Protein AF-A0A940BLN5-F1 (afdb_monomer_lite)

Sequence (62 aa):
LRFEKGVKAIETNLEKQTVTVTYDADKTNVDNIIKGFAKIKYQATVVPPAEEKTQQEAADKK

Structure (mmCIF, N/CA/C/O backbone):
data_AF-A0A940BLN5-F1
#
_entry.id   AF-A0A940BLN5-F1
#
loop_
_atom_site.group_PDB
_atom_site.id
_atom_site.type_symbol
_atom_site.label_atom_id
_atom_site.label_alt_id
_atom_site.label_comp_id
_atom_site.label_asym_id
_atom_site.label_entity_id
_atom_site.label_seq_id
_atom_site.pdbx_PDB_ins_code
_atom_site.Cartn_x
_atom_site.Cartn_y
_atom_site.Cartn_z
_atom_site.occupancy
_atom_site.B_iso_or_equiv
_atom_site.auth_seq_id
_atom_site.auth_comp_id
_atom_site.auth_asym_id
_atom_site.auth_atom_id
_atom_site.pdbx_PDB_model_num
ATOM 1 N N . LEU A 1 1 ? 4.502 -6.816 5.464 1.00 58.06 1 LEU A N 1
ATOM 2 C CA . LEU A 1 1 ? 4.170 -5.932 4.326 1.00 58.06 1 LEU A CA 1
ATOM 3 C C . LEU A 1 1 ? 5.396 -5.222 3.742 1.00 58.06 1 LEU A C 1
ATOM 5 O O . LEU A 1 1 ? 5.639 -5.398 2.562 1.00 58.06 1 LEU A O 1
ATOM 9 N N . ARG A 1 2 ? 6.240 -4.543 4.542 1.00 56.78 2 ARG A N 1
ATOM 10 C CA . ARG A 1 2 ? 7.501 -3.892 4.090 1.00 56.78 2 ARG A CA 1
ATOM 11 C C . ARG A 1 2 ? 8.588 -4.801 3.471 1.00 56.78 2 ARG A C 1
ATOM 13 O O . ARG A 1 2 ? 9.687 -4.339 3.208 1.00 56.78 2 ARG A O 1
ATOM 20 N N . PHE A 1 3 ? 8.299 -6.091 3.305 1.00 58.12 3 PHE A N 1
ATOM 21 C CA . PHE A 1 3 ? 9.214 -7.111 2.778 1.00 58.12 3 PHE A CA 1
ATOM 22 C C . PHE A 1 3 ? 8.576 -7.926 1.639 1.00 58.12 3 PHE A C 1
ATOM 24 O O . PHE A 1 3 ? 9.126 -8.948 1.237 1.00 58.12 3 PHE A O 1
ATOM 31 N N . GLU A 1 4 ? 7.396 -7.521 1.147 1.00 65.62 4 GLU A N 1
ATOM 32 C CA . GLU A 1 4 ? 6.823 -8.106 -0.070 1.00 65.62 4 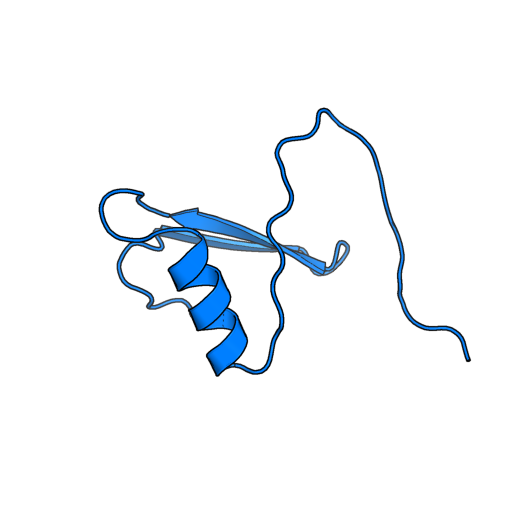GLU A CA 1
ATOM 33 C C . GLU A 1 4 ? 7.794 -7.851 -1.231 1.00 65.62 4 GLU A C 1
ATOM 35 O O . GLU A 1 4 ? 8.189 -6.709 -1.487 1.00 65.62 4 GLU A O 1
ATOM 40 N N . LYS A 1 5 ? 8.229 -8.924 -1.906 1.00 68.19 5 LYS A N 1
ATOM 41 C CA . LYS A 1 5 ? 9.164 -8.831 -3.035 1.00 68.19 5 LYS A CA 1
ATOM 42 C C . LYS A 1 5 ? 8.581 -7.893 -4.091 1.00 68.19 5 LYS A C 1
ATOM 44 O O . LYS A 1 5 ? 7.493 -8.139 -4.591 1.00 68.19 5 LYS A O 1
ATOM 49 N N . GLY A 1 6 ? 9.324 -6.844 -4.441 1.00 78.75 6 GLY A N 1
ATOM 50 C CA . GLY A 1 6 ? 8.906 -5.864 -5.446 1.00 78.75 6 GLY A CA 1
ATOM 51 C C . GLY A 1 6 ? 8.319 -4.570 -4.886 1.00 78.75 6 GLY A C 1
ATOM 52 O O . GLY A 1 6 ? 8.160 -3.626 -5.650 1.00 78.75 6 GLY A O 1
ATOM 53 N N . VAL A 1 7 ? 8.049 -4.468 -3.581 1.00 81.81 7 VAL A N 1
ATOM 54 C CA . VAL A 1 7 ? 7.679 -3.185 -2.967 1.00 81.81 7 VAL A CA 1
ATOM 55 C C . VAL A 1 7 ? 8.944 -2.359 -2.729 1.00 81.81 7 VAL A C 1
ATOM 57 O O . VAL A 1 7 ? 9.834 -2.781 -1.994 1.00 81.81 7 VAL A O 1
ATOM 60 N N . LYS A 1 8 ? 9.033 -1.192 -3.374 1.00 84.25 8 LYS A N 1
ATOM 61 C CA . LYS A 1 8 ? 10.177 -0.270 -3.296 1.00 84.25 8 LYS A CA 1
ATOM 62 C C . LYS A 1 8 ? 10.020 0.727 -2.153 1.00 84.25 8 LYS A C 1
ATOM 64 O O . LYS A 1 8 ? 10.966 0.949 -1.406 1.00 84.25 8 LYS A O 1
ATOM 69 N N . ALA A 1 9 ? 8.830 1.307 -2.011 1.00 82.69 9 ALA A N 1
ATOM 70 C CA . ALA A 1 9 ? 8.524 2.264 -0.956 1.00 82.69 9 ALA A CA 1
ATOM 71 C C . ALA A 1 9 ? 7.073 2.116 -0.493 1.00 82.69 9 ALA A C 1
ATOM 73 O O . ALA A 1 9 ? 6.195 1.728 -1.265 1.00 82.69 9 ALA A O 1
ATOM 74 N N . ILE A 1 10 ? 6.839 2.418 0.781 1.00 83.19 10 ILE A N 1
ATOM 75 C CA . ILE A 1 10 ? 5.509 2.484 1.378 1.00 83.19 10 ILE A CA 1
ATOM 76 C C . ILE A 1 10 ? 5.443 3.799 2.142 1.00 83.19 10 ILE A C 1
ATOM 78 O O . ILE A 1 10 ? 6.199 3.995 3.091 1.00 83.19 10 ILE A O 1
ATOM 82 N N . GLU A 1 11 ? 4.527 4.666 1.744 1.00 84.62 11 GLU A N 1
ATOM 83 C CA . GLU A 1 11 ? 4.230 5.914 2.430 1.00 84.62 11 GLU A CA 1
ATOM 84 C C . GLU A 1 11 ? 2.826 5.818 3.015 1.00 84.62 11 GLU A C 1
ATOM 86 O O . GLU A 1 11 ? 1.839 5.627 2.308 1.00 84.62 11 GLU A O 1
ATOM 91 N N . THR A 1 12 ? 2.734 5.904 4.336 1.00 85.00 12 THR A N 1
ATOM 92 C CA . THR A 1 12 ? 1.462 5.859 5.056 1.00 85.00 12 THR A CA 1
ATOM 93 C C . THR A 1 12 ? 1.092 7.267 5.488 1.00 85.00 12 THR A C 1
ATOM 95 O O . THR A 1 12 ? 1.804 7.870 6.291 1.00 85.00 12 THR A O 1
ATOM 98 N N . ASN A 1 13 ? -0.030 7.779 4.998 1.00 82.50 13 ASN A N 1
ATOM 99 C CA . ASN A 1 13 ? -0.594 9.037 5.459 1.00 82.50 13 ASN A CA 1
ATOM 100 C C . ASN A 1 13 ? -1.664 8.733 6.520 1.00 82.50 13 ASN A C 1
ATOM 102 O O . ASN A 1 13 ? -2.728 8.209 6.195 1.00 82.50 13 ASN A O 1
ATOM 106 N N . LEU A 1 14 ? -1.364 9.021 7.791 1.00 83.62 14 LEU A N 1
ATOM 107 C CA . LEU A 1 14 ? -2.284 8.765 8.907 1.00 83.62 14 LEU A CA 1
ATOM 108 C C . LEU A 1 14 ? -3.487 9.713 8.903 1.00 83.62 14 LEU A C 1
ATOM 110 O O . LEU A 1 14 ? -4.574 9.298 9.286 1.00 83.62 14 LEU A O 1
ATOM 114 N N . GLU A 1 15 ? -3.306 10.950 8.435 1.00 85.31 15 GLU A N 1
ATOM 115 C CA . GLU A 1 15 ? -4.365 11.966 8.385 1.00 85.31 15 GLU A CA 1
ATOM 116 C C . GLU A 1 15 ? -5.480 11.564 7.417 1.00 85.31 15 GLU A C 1
ATOM 118 O O . GLU A 1 15 ? -6.661 11.716 7.712 1.00 85.31 15 GLU A O 1
ATOM 123 N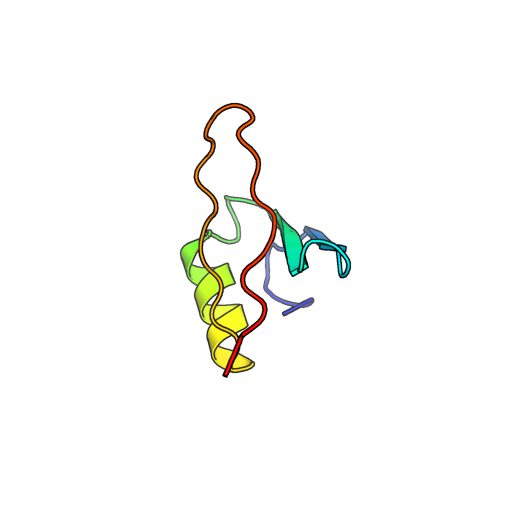 N . LYS A 1 16 ? -5.097 11.012 6.262 1.00 80.50 16 LYS A N 1
ATOM 124 C CA . LYS A 1 16 ? -6.023 10.534 5.228 1.00 80.50 16 LYS A CA 1
ATOM 125 C C . LYS A 1 16 ? -6.327 9.041 5.337 1.00 80.50 16 LYS A C 1
ATOM 127 O O . LYS A 1 16 ? -7.140 8.537 4.573 1.00 80.50 16 LYS A O 1
ATOM 132 N N . GLN A 1 17 ? -5.650 8.329 6.240 1.00 82.38 17 GLN A N 1
ATOM 133 C CA . GLN A 1 17 ? -5.675 6.865 6.345 1.00 82.38 17 GLN A CA 1
ATOM 134 C C . GLN A 1 17 ? -5.391 6.160 5.002 1.00 82.38 17 GLN A C 1
ATOM 136 O O . GLN A 1 17 ? -5.898 5.073 4.729 1.00 82.38 17 GLN A O 1
ATOM 141 N N . THR A 1 18 ? -4.558 6.770 4.154 1.00 83.44 18 THR A N 1
ATOM 142 C CA . THR A 1 18 ? -4.194 6.247 2.830 1.00 83.44 18 THR A CA 1
ATOM 143 C C . THR A 1 18 ? -2.776 5.702 2.831 1.00 83.44 18 THR A C 1
ATOM 145 O O . THR A 1 18 ? -1.876 6.291 3.434 1.00 83.44 18 THR A O 1
ATOM 148 N N . VAL A 1 19 ? -2.550 4.613 2.097 1.00 83.50 19 VAL A N 1
ATOM 149 C CA . VAL A 1 19 ? -1.216 4.031 1.921 1.00 83.50 19 VAL A CA 1
ATOM 150 C C . VAL A 1 19 ? -0.819 4.091 0.453 1.00 83.50 19 VAL A C 1
ATOM 152 O O . VAL A 1 19 ? -1.443 3.451 -0.391 1.00 83.50 19 VAL A O 1
ATOM 155 N N . THR A 1 20 ? 0.242 4.834 0.160 1.00 85.75 20 THR A N 1
ATOM 156 C CA . THR A 1 20 ? 0.862 4.895 -1.161 1.00 85.75 20 THR A CA 1
ATOM 157 C C . THR A 1 20 ? 1.965 3.853 -1.218 1.00 85.75 20 THR A C 1
ATOM 159 O O . THR A 1 20 ? 2.929 3.901 -0.455 1.00 85.75 20 THR A O 1
ATOM 162 N N . VAL A 1 21 ? 1.816 2.876 -2.106 1.00 83.75 21 VAL A N 1
ATOM 163 C CA . VAL A 1 21 ? 2.797 1.804 -2.283 1.00 83.75 21 VAL A CA 1
ATOM 164 C C . VAL A 1 21 ? 3.444 1.967 -3.647 1.00 83.75 21 VAL A C 1
ATOM 166 O O . VAL A 1 21 ? 2.792 1.775 -4.671 1.00 83.75 21 VAL A O 1
ATOM 169 N N . THR A 1 22 ? 4.737 2.273 -3.662 1.00 87.38 22 THR A N 1
ATOM 170 C CA . THR A 1 22 ? 5.544 2.245 -4.881 1.00 87.38 22 THR A CA 1
ATOM 171 C C . THR A 1 22 ? 6.075 0.837 -5.049 1.00 87.38 22 THR A C 1
ATOM 173 O O . THR A 1 22 ? 6.853 0.350 -4.223 1.00 87.38 22 THR A O 1
ATOM 176 N N . TYR A 1 23 ? 5.659 0.169 -6.116 1.00 86.94 23 TYR A N 1
ATOM 177 C CA . TYR A 1 23 ? 6.047 -1.202 -6.396 1.00 86.94 23 TYR A CA 1
ATOM 178 C C . TYR A 1 23 ? 6.508 -1.376 -7.838 1.00 86.94 23 TYR A C 1
ATOM 180 O O . TYR A 1 23 ? 6.243 -0.555 -8.711 1.00 86.94 23 TYR A O 1
ATOM 188 N N . ASP A 1 24 ? 7.247 -2.453 -8.054 1.00 88.56 24 ASP A N 1
ATOM 189 C CA . ASP A 1 24 ? 7.761 -2.865 -9.347 1.00 88.56 24 ASP A CA 1
ATOM 190 C C . ASP A 1 24 ? 6.782 -3.860 -9.987 1.00 88.56 24 ASP A C 1
ATOM 192 O O . ASP A 1 24 ? 6.565 -4.947 -9.440 1.00 88.56 24 ASP A O 1
ATOM 196 N N . ALA A 1 25 ? 6.159 -3.469 -11.103 1.00 86.81 25 ALA A N 1
ATOM 197 C CA . ALA A 1 25 ? 5.096 -4.240 -11.758 1.00 86.81 25 ALA A CA 1
ATOM 198 C C . ALA A 1 25 ? 5.578 -5.603 -12.296 1.00 86.81 25 ALA A C 1
ATOM 200 O O . ALA A 1 25 ? 4.792 -6.543 -12.399 1.00 86.81 25 ALA A O 1
ATOM 201 N N . ASP A 1 26 ? 6.879 -5.749 -12.564 1.00 86.38 26 ASP A N 1
ATOM 202 C CA . ASP A 1 26 ? 7.490 -7.017 -12.977 1.00 86.38 26 ASP A CA 1
ATOM 203 C C . ASP A 1 26 ? 7.669 -8.001 -11.809 1.00 86.38 26 ASP A C 1
ATOM 205 O O . ASP A 1 26 ? 7.872 -9.202 -12.007 1.00 86.38 26 ASP A O 1
ATOM 209 N N . LYS A 1 27 ? 7.636 -7.506 -10.564 1.00 85.62 27 LYS A N 1
ATOM 210 C CA . LYS A 1 27 ? 7.869 -8.305 -9.349 1.00 85.62 27 LYS A CA 1
ATOM 211 C C . LYS A 1 27 ? 6.615 -8.508 -8.512 1.00 85.62 27 LYS A C 1
ATOM 213 O O . LYS A 1 27 ? 6.516 -9.529 -7.833 1.00 85.62 27 LYS A O 1
ATOM 218 N N . THR A 1 28 ? 5.683 -7.559 -8.523 1.00 84.56 28 THR A N 1
ATOM 219 C CA . THR A 1 28 ? 4.430 -7.645 -7.772 1.00 84.56 28 THR A CA 1
ATOM 220 C C . THR A 1 28 ? 3.307 -6.881 -8.463 1.00 84.56 28 THR A C 1
ATOM 222 O O . THR A 1 28 ? 3.530 -6.106 -9.382 1.00 84.56 28 THR A O 1
ATOM 225 N N . ASN A 1 29 ? 2.079 -7.128 -8.019 1.00 86.44 29 ASN A N 1
ATOM 226 C CA . ASN A 1 29 ? 0.863 -6.559 -8.584 1.00 86.44 29 ASN A CA 1
ATOM 227 C C . ASN A 1 29 ? -0.071 -6.113 -7.460 1.00 86.44 29 ASN A C 1
ATOM 229 O O . ASN A 1 29 ? 0.036 -6.579 -6.323 1.00 86.44 29 ASN A O 1
ATOM 233 N N . VAL A 1 30 ? -1.035 -5.261 -7.805 1.00 83.31 30 VAL A N 1
ATOM 234 C CA . VAL A 1 30 ? -2.023 -4.708 -6.868 1.00 83.31 30 VAL A CA 1
ATOM 235 C C . VAL A 1 30 ? -2.735 -5.797 -6.054 1.00 83.31 30 VAL A C 1
ATOM 237 O O . VAL A 1 30 ? -2.863 -5.673 -4.840 1.00 83.31 30 VAL A O 1
ATOM 240 N N . ASP A 1 31 ? -3.111 -6.911 -6.685 1.00 86.12 31 ASP A N 1
ATOM 241 C CA . ASP A 1 31 ? -3.786 -8.033 -6.019 1.00 86.12 31 ASP A CA 1
ATOM 242 C C . ASP A 1 31 ? -2.930 -8.681 -4.907 1.00 86.12 31 ASP A C 1
ATOM 244 O O . ASP A 1 31 ? -3.422 -8.970 -3.814 1.00 86.12 31 ASP A O 1
ATOM 248 N N . ASN A 1 32 ? -1.620 -8.837 -5.138 1.00 85.50 32 ASN A N 1
ATOM 249 C CA . ASN A 1 32 ? -0.692 -9.365 -4.130 1.00 85.50 32 ASN A CA 1
ATOM 250 C C . ASN A 1 32 ? -0.529 -8.398 -2.958 1.00 85.50 32 ASN A C 1
ATOM 252 O O . ASN A 1 32 ? -0.508 -8.823 -1.802 1.00 85.50 32 ASN A O 1
ATOM 256 N N . ILE A 1 33 ? -0.479 -7.099 -3.249 1.00 82.88 33 ILE A N 1
ATOM 257 C CA . ILE A 1 33 ? -0.384 -6.057 -2.228 1.00 82.88 33 ILE A CA 1
ATOM 258 C C . ILE A 1 33 ? -1.624 -6.106 -1.326 1.00 82.88 33 ILE A C 1
ATOM 260 O O . ILE A 1 33 ? -1.477 -6.190 -0.106 1.00 82.88 33 ILE A O 1
ATOM 264 N N . ILE A 1 34 ? -2.832 -6.171 -1.901 1.00 84.50 34 ILE A N 1
ATOM 265 C CA . ILE A 1 34 ? -4.095 -6.307 -1.152 1.00 84.50 34 ILE A CA 1
ATOM 266 C C . ILE A 1 34 ? -4.097 -7.579 -0.295 1.00 84.50 34 ILE A C 1
ATOM 268 O O . ILE A 1 34 ? -4.414 -7.528 0.895 1.00 84.50 34 ILE A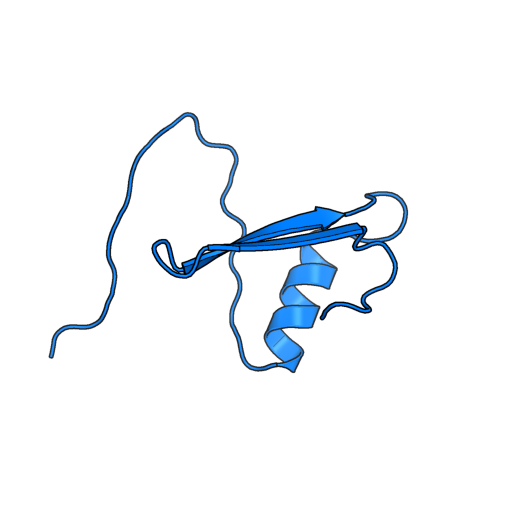 O 1
ATOM 272 N N . LYS A 1 35 ? -3.686 -8.723 -0.856 1.00 85.25 35 LYS A N 1
ATOM 273 C CA . LYS A 1 35 ? -3.536 -9.978 -0.097 1.00 85.25 35 LYS A CA 1
ATOM 274 C C . LYS A 1 35 ? -2.541 -9.836 1.056 1.00 85.25 35 LYS A C 1
ATOM 276 O O . LYS A 1 35 ? -2.743 -10.414 2.125 1.00 85.25 35 LYS A O 1
ATOM 281 N N . GLY A 1 36 ? -1.479 -9.058 0.868 1.00 84.56 36 GLY A N 1
ATOM 282 C CA . GLY A 1 36 ? -0.525 -8.703 1.913 1.00 84.56 36 GLY A CA 1
ATOM 283 C C . GLY A 1 36 ? -1.178 -7.960 3.080 1.00 84.56 36 GLY A C 1
ATOM 284 O O . GLY A 1 36 ? -0.895 -8.288 4.235 1.00 84.56 36 GLY A O 1
ATOM 285 N N . PHE A 1 37 ? -2.077 -7.014 2.799 1.00 83.50 37 PHE A N 1
ATOM 286 C CA . PHE A 1 37 ? -2.878 -6.333 3.823 1.00 83.50 37 PHE A CA 1
ATOM 287 C C . PHE A 1 37 ? -3.857 -7.294 4.516 1.00 83.50 37 PHE A C 1
ATOM 289 O O . PHE A 1 37 ? -3.959 -7.295 5.744 1.00 83.50 37 PHE A O 1
ATOM 296 N N . ALA A 1 38 ? -4.485 -8.211 3.777 1.00 85.31 38 ALA A N 1
ATOM 297 C CA . ALA A 1 38 ? -5.391 -9.199 4.367 1.00 85.31 38 ALA A CA 1
ATOM 298 C C . ALA A 1 38 ? -4.694 -10.099 5.411 1.00 85.31 38 ALA A C 1
ATOM 300 O O . ALA A 1 38 ? -5.285 -10.432 6.439 1.00 85.31 38 ALA A O 1
ATOM 301 N N . LYS A 1 39 ? -3.408 -10.436 5.212 1.00 84.62 39 LYS A N 1
ATOM 302 C CA . LYS A 1 39 ? -2.607 -11.221 6.180 1.00 84.62 39 LYS A CA 1
ATOM 303 C C . LYS A 1 39 ? -2.414 -10.518 7.523 1.00 84.62 39 LYS A C 1
ATOM 305 O O . LYS A 1 39 ? -2.280 -11.186 8.543 1.00 84.62 39 LYS A O 1
ATOM 310 N N . ILE A 1 40 ? -2.398 -9.187 7.527 1.00 83.94 40 ILE A N 1
ATOM 311 C CA . ILE A 1 40 ? -2.326 -8.376 8.749 1.00 83.94 40 ILE A CA 1
ATOM 312 C C . ILE A 1 40 ? -3.719 -7.973 9.257 1.00 83.94 40 ILE A C 1
ATOM 314 O O . ILE A 1 40 ? -3.820 -7.120 10.129 1.00 83.94 40 ILE A O 1
ATOM 318 N N . LYS A 1 41 ? -4.782 -8.609 8.740 1.00 83.62 41 LYS A N 1
ATOM 319 C CA . LYS A 1 41 ? -6.194 -8.334 9.049 1.00 83.62 41 LYS A CA 1
ATOM 320 C C . LYS A 1 41 ? -6.651 -6.911 8.711 1.00 83.62 41 LYS A C 1
ATOM 322 O O . LYS A 1 41 ? -7.603 -6.420 9.307 1.00 83.62 41 LYS A O 1
ATOM 327 N N . TYR A 1 42 ? -6.017 -6.278 7.725 1.00 83.19 42 TYR A N 1
ATOM 328 C CA . TYR A 1 42 ? -6.464 -5.002 7.172 1.00 83.19 42 TYR A CA 1
ATOM 329 C C . TYR A 1 42 ? -7.042 -5.212 5.775 1.00 83.19 42 TYR A C 1
ATOM 331 O O . TYR A 1 42 ? -6.426 -5.855 4.925 1.00 83.19 42 TYR A O 1
ATOM 339 N N . GLN A 1 43 ? -8.232 -4.673 5.525 1.00 81.00 43 GLN A N 1
ATOM 340 C CA . GLN A 1 43 ? -8.802 -4.641 4.181 1.00 81.00 43 GLN A CA 1
ATOM 341 C C . GLN A 1 43 ? -8.305 -3.388 3.464 1.00 81.00 43 GLN A C 1
ATOM 343 O O . GLN A 1 43 ? -8.569 -2.273 3.900 1.00 81.00 43 GLN A O 1
ATOM 348 N N . ALA A 1 44 ? -7.566 -3.587 2.375 1.00 81.12 44 ALA A N 1
ATOM 349 C CA . ALA A 1 44 ? -7.130 -2.517 1.490 1.00 81.12 44 ALA A CA 1
ATOM 350 C C . ALA A 1 44 ? -7.961 -2.550 0.206 1.00 81.12 44 ALA A C 1
ATOM 352 O O . ALA A 1 44 ? -8.179 -3.618 -0.369 1.00 81.12 44 ALA A O 1
ATOM 353 N N . THR A 1 45 ? -8.399 -1.382 -0.250 1.00 81.81 45 THR A N 1
ATOM 354 C CA . THR A 1 45 ? -9.120 -1.205 -1.512 1.00 81.81 45 THR A CA 1
ATOM 355 C C . THR A 1 45 ? -8.281 -0.360 -2.460 1.00 81.81 45 THR A C 1
ATOM 357 O O . THR A 1 45 ? -7.572 0.558 -2.048 1.00 81.81 45 THR A O 1
ATOM 360 N N . VAL A 1 46 ? -8.311 -0.707 -3.747 1.00 81.44 46 VAL A N 1
ATOM 361 C CA . VAL A 1 46 ? -7.605 0.067 -4.774 1.00 81.44 46 VAL A CA 1
ATOM 362 C C . VAL A 1 46 ? -8.380 1.349 -5.002 1.00 81.44 46 VAL A C 1
ATOM 364 O O . VAL A 1 46 ? -9.570 1.296 -5.304 1.00 81.44 46 VAL A O 1
ATOM 367 N N . VAL A 1 47 ? -7.705 2.487 -4.891 1.00 77.31 47 VAL A N 1
ATOM 368 C CA . VAL A 1 47 ? -8.266 3.768 -5.314 1.00 77.31 47 VAL A CA 1
ATOM 369 C C . VAL A 1 47 ? -8.068 3.855 -6.834 1.00 77.31 47 VAL A C 1
ATOM 371 O O . VAL A 1 47 ? -6.916 3.901 -7.274 1.00 77.31 47 VAL A O 1
ATOM 374 N N . PRO A 1 48 ? -9.130 3.787 -7.663 1.00 65.81 48 PRO A N 1
ATOM 375 C CA . PRO A 1 48 ? -8.988 3.928 -9.109 1.00 65.81 48 PRO A CA 1
ATOM 376 C C . PRO A 1 48 ? -8.428 5.320 -9.453 1.00 65.81 48 PRO A C 1
ATOM 378 O O . PRO A 1 48 ? -8.691 6.270 -8.711 1.00 65.81 48 PRO A O 1
ATOM 381 N N . PRO A 1 49 ? -7.680 5.470 -10.564 1.00 59.69 49 PRO A N 1
ATOM 382 C CA . PRO A 1 49 ? -7.175 6.759 -11.026 1.00 59.69 49 PRO A CA 1
ATOM 383 C C . PRO A 1 49 ? -8.336 7.584 -11.594 1.00 59.69 49 PRO A C 1
ATOM 385 O O . PRO A 1 49 ? -8.515 7.696 -12.802 1.00 59.69 49 PRO A O 1
ATOM 388 N N . ALA A 1 50 ? -9.180 8.105 -10.713 1.00 48.94 50 ALA A N 1
ATOM 389 C CA . ALA A 1 50 ? -10.129 9.145 -11.043 1.00 48.94 50 ALA A CA 1
ATOM 390 C C . ALA A 1 50 ? -9.436 10.484 -10.793 1.00 48.94 50 ALA A C 1
ATOM 392 O O . ALA A 1 50 ? -8.881 10.706 -9.715 1.00 48.94 50 ALA A O 1
ATOM 393 N N . GLU A 1 51 ? -9.453 11.341 -11.811 1.00 48.97 51 GLU A N 1
ATOM 394 C CA . GLU A 1 51 ? -9.197 12.773 -11.697 1.00 48.97 51 GLU A CA 1
ATOM 395 C C . GLU A 1 51 ? -9.715 13.304 -10.357 1.00 48.97 51 GLU A C 1
ATOM 397 O O . GLU A 1 51 ? -10.872 13.074 -10.005 1.00 48.97 51 GLU A O 1
ATOM 402 N N . GLU A 1 52 ? -8.818 13.959 -9.620 1.00 50.84 52 GLU A N 1
ATOM 403 C CA . GLU A 1 52 ? -9.053 14.826 -8.467 1.00 50.84 52 GLU A CA 1
ATOM 404 C C . GLU A 1 52 ? -10.535 14.994 -8.073 1.00 50.84 52 GLU A C 1
ATOM 406 O O . GLU A 1 52 ? -11.193 15.961 -8.445 1.00 50.84 52 GLU A O 1
ATOM 411 N N . LYS A 1 53 ? -11.075 14.053 -7.290 1.00 39.22 53 LYS A N 1
ATOM 412 C CA . LYS A 1 53 ? -12.269 14.284 -6.468 1.00 39.22 53 LYS A CA 1
ATOM 413 C C . LYS A 1 53 ? -12.078 13.643 -5.101 1.00 39.22 53 LYS A C 1
ATOM 415 O O . LYS A 1 53 ? -12.205 12.438 -4.925 1.00 39.22 53 LYS A O 1
ATOM 420 N N . THR A 1 54 ? -11.682 14.517 -4.177 1.00 48.19 54 THR A N 1
ATOM 421 C CA . THR A 1 54 ? -12.173 14.686 -2.800 1.00 48.19 54 THR A CA 1
ATOM 422 C C . THR A 1 54 ? -12.936 13.519 -2.169 1.00 48.19 54 THR A C 1
ATOM 424 O O . THR A 1 54 ? -13.908 13.054 -2.754 1.00 48.19 54 THR A O 1
ATOM 427 N N . GLN A 1 55 ? -12.544 13.155 -0.937 1.00 4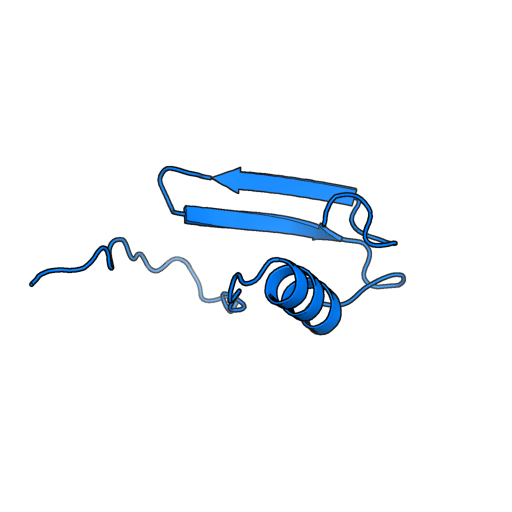4.59 55 GLN A N 1
ATOM 428 C CA . GLN A 1 55 ? -13.331 12.628 0.210 1.00 44.59 55 GLN A CA 1
ATOM 429 C C . GLN A 1 55 ? -12.308 11.948 1.147 1.00 44.59 55 GLN A C 1
ATOM 431 O O . GLN A 1 55 ? -11.649 11.002 0.735 1.00 44.59 55 GLN A O 1
ATOM 436 N N . GLN A 1 56 ? -11.927 12.438 2.330 1.00 45.91 56 GLN A N 1
ATOM 437 C CA . GLN A 1 56 ? -12.693 12.927 3.481 1.00 45.91 56 GLN A CA 1
ATOM 438 C C . GLN A 1 56 ? -13.755 11.923 3.962 1.00 45.91 56 GLN A C 1
ATOM 440 O O . GLN A 1 56 ? -14.772 11.734 3.310 1.00 45.91 56 GLN A O 1
ATOM 445 N N . GLU A 1 57 ? -13.462 11.353 5.137 1.00 49.59 57 GLU A N 1
ATOM 446 C CA . GLU A 1 57 ? -14.401 10.951 6.194 1.00 49.59 57 GLU A CA 1
ATOM 447 C C . GLU A 1 57 ? -15.276 9.700 5.985 1.00 49.59 57 GLU A C 1
ATOM 449 O O . GLU A 1 57 ? -16.304 9.713 5.320 1.00 49.59 57 GLU A O 1
ATOM 454 N N . ALA A 1 58 ? -14.904 8.626 6.690 1.00 42.00 58 ALA A N 1
ATOM 455 C CA . ALA A 1 58 ? -15.836 7.623 7.205 1.00 42.00 58 ALA A CA 1
ATOM 456 C C . ALA A 1 58 ? -15.285 7.035 8.521 1.00 42.00 58 ALA A C 1
ATOM 458 O O . ALA A 1 58 ? -15.004 5.844 8.621 1.00 42.00 58 ALA A O 1
ATOM 459 N N . ALA A 1 59 ? -15.093 7.888 9.533 1.00 41.38 59 ALA A N 1
ATOM 460 C CA . ALA A 1 59 ? -14.965 7.448 10.920 1.00 41.38 59 ALA A CA 1
ATOM 461 C C . ALA A 1 59 ? -16.354 7.519 11.575 1.00 41.38 59 ALA A C 1
ATOM 463 O O . ALA A 1 59 ? -16.801 8.566 12.029 1.00 41.38 59 ALA A O 1
ATOM 464 N N . ASP A 1 60 ? -17.045 6.386 11.480 1.00 45.03 60 ASP A N 1
ATOM 465 C CA . ASP A 1 60 ? -17.951 5.786 12.461 1.00 45.03 60 ASP A CA 1
ATOM 466 C C . ASP A 1 60 ? -18.701 6.725 13.435 1.00 45.03 60 ASP A C 1
ATOM 468 O O . ASP A 1 60 ? -18.160 7.227 14.421 1.00 45.03 60 ASP A O 1
ATOM 472 N N . LYS A 1 61 ? -20.005 6.893 13.185 1.00 41.94 61 LYS A N 1
ATOM 473 C CA . LYS A 1 61 ? -20.987 7.376 14.160 1.00 41.94 61 LYS A CA 1
ATOM 474 C C . LYS A 1 61 ? -22.004 6.261 14.404 1.00 41.94 61 LYS A C 1
ATOM 476 O O . LYS A 1 61 ? -22.875 6.089 13.552 1.00 41.94 61 LYS A O 1
ATOM 481 N N . LYS A 1 62 ? -21.961 5.598 15.567 1.00 34.41 62 LYS A N 1
ATOM 482 C CA . LYS A 1 62 ? -23.114 5.479 16.484 1.00 34.41 62 LYS A CA 1
AT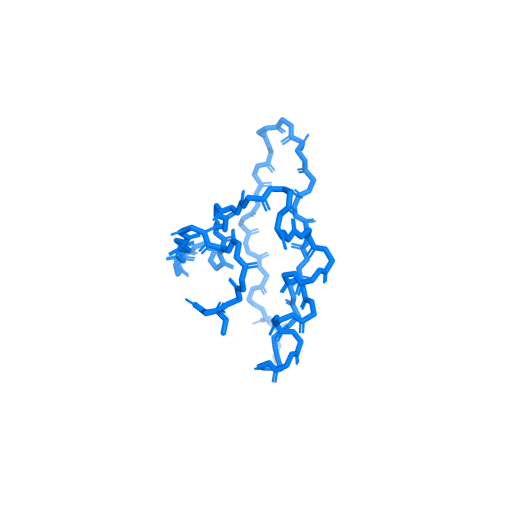OM 483 C C . LYS A 1 62 ? -22.741 4.896 17.846 1.00 34.41 62 LYS A C 1
ATOM 485 O O . LYS A 1 62 ? -22.086 3.838 17.877 1.00 34.41 62 LYS A O 1
#

Secon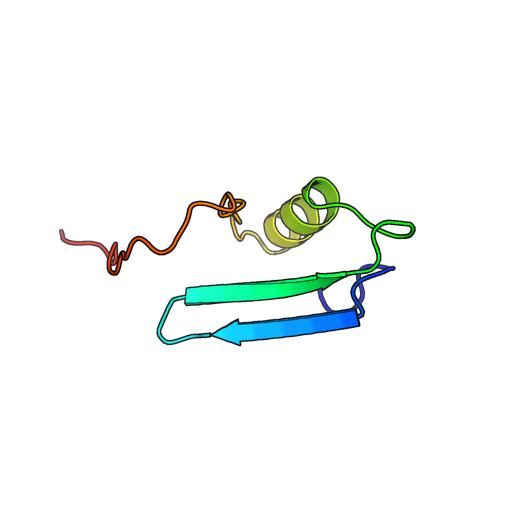dary structure (DSSP, 8-state):
-TTSTTEEEEEEETTTTEEEEEE-TTT--HHHHHHHHHHTT---------SS----------

pLDDT: mean 73.16, std 16.5, range [34.41, 88.56]

Foldseek 3Di:
DVPQWFFPDWDADPVVRDIDTDGDPVRDDPVVVQVVCVVVVHGDDDDPPDPDDDDDDDDDDD

Radius of gyration: 13.15 Å; chains: 1; bounding box: 33×26×30 Å